Protein AF-A0A5D2B3V2-F1 (afdb_monomer)

Nearest PDB structures (foldseek):
  2xon-assembly1_A  TM=4.765E-01  e=6.188E-02  Thermotoga maritima
  1yi9-assembly1_A  TM=3.615E-01  e=3.722E-01  Rattus norvegicus
  6i56-assembly1_A  TM=3.539E-01  e=4.136E-01  Bacillus subtilis subsp. subtilis str. 168
  6hmv-assembly1_A  TM=3.265E-01  e=3.177E-01  Homo sapiens
  6sgf-assembly1_B-2  TM=2.325E-01  e=2.360E+00  Roseburia intestinalis L1-82

pLDDT: mean 81.5, std 11.51, range [48.47, 92.56]

Secondary structure (DSSP, 8-state):
--PEEE-SEE-SS---EEEEEEEPTT-EEEE-SS--TTEE--EEEEESSSEEEEEEEEEESS-EEEEEEEEEEEBTB-EEPEEEEE--S-EEEE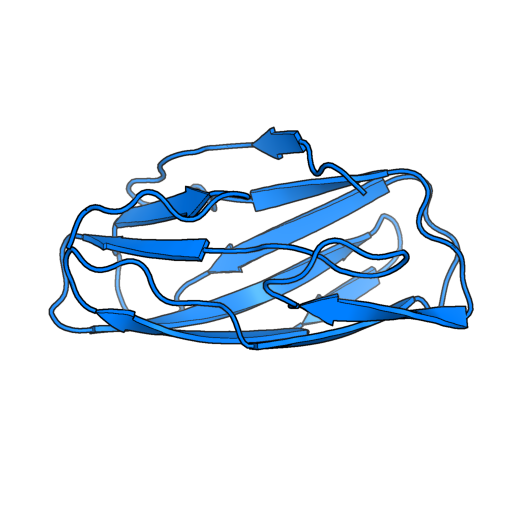EEEEE-SSS--EEEEESS-----

Mean predicted aligned error: 6.6 Å

Structure (mmCIF, N/CA/C/O backbone):
data_AF-A0A5D2B3V2-F1
#
_entry.id   AF-A0A5D2B3V2-F1
#
loop_
_atom_site.group_PDB
_atom_site.id
_atom_site.type_symbol
_atom_site.label_atom_id
_atom_site.label_alt_id
_atom_site.label_comp_id
_atom_site.label_asym_id
_atom_site.label_entity_id
_atom_site.label_seq_id
_atom_site.pdbx_PDB_ins_code
_atom_site.Cartn_x
_atom_site.Cartn_y
_atom_site.Cartn_z
_atom_site.occupancy
_atom_site.B_iso_or_equiv
_atom_site.auth_seq_id
_atom_site.auth_comp_id
_atom_site.auth_asym_id
_atom_site.auth_atom_id
_atom_site.pdbx_PDB_model_num
ATOM 1 N N . MET A 1 1 ? 4.569 10.796 -5.487 1.00 59.72 1 MET A N 1
ATOM 2 C CA . MET A 1 1 ? 3.562 10.593 -6.558 1.00 59.72 1 MET A CA 1
ATOM 3 C C . MET A 1 1 ? 2.193 10.716 -5.914 1.00 59.72 1 MET A C 1
ATOM 5 O O . MET A 1 1 ? 2.039 10.143 -4.846 1.00 59.72 1 MET A O 1
ATOM 9 N N . ARG A 1 2 ? 1.244 11.477 -6.479 1.00 65.56 2 ARG A N 1
ATOM 10 C CA . ARG A 1 2 ? -0.136 11.506 -5.959 1.00 65.56 2 ARG A CA 1
ATOM 11 C C . ARG A 1 2 ? -0.913 10.321 -6.550 1.00 65.56 2 ARG A C 1
ATOM 13 O O . ARG A 1 2 ? -1.039 10.282 -7.776 1.00 65.56 2 ARG A O 1
ATOM 20 N N . PRO A 1 3 ? -1.356 9.341 -5.744 1.00 65.81 3 PRO A N 1
ATOM 21 C CA . PRO A 1 3 ? -2.177 8.239 -6.233 1.00 65.81 3 PRO A CA 1
ATOM 22 C C . PRO A 1 3 ? -3.589 8.732 -6.565 1.00 65.81 3 PRO A C 1
ATOM 24 O O . PRO A 1 3 ? -4.085 9.655 -5.926 1.00 65.81 3 PRO A O 1
ATOM 27 N N . ALA A 1 4 ? -4.257 8.103 -7.531 1.00 75.50 4 ALA A N 1
ATOM 28 C CA . ALA A 1 4 ? -5.704 8.273 -7.685 1.00 75.50 4 ALA A CA 1
ATOM 29 C C . ALA A 1 4 ? -6.429 7.193 -6.869 1.00 75.50 4 ALA A C 1
ATOM 31 O O . ALA A 1 4 ? -6.034 6.030 -6.922 1.00 75.50 4 ALA A O 1
ATOM 32 N N . ILE A 1 5 ? -7.467 7.555 -6.118 1.00 74.06 5 ILE A N 1
ATOM 33 C CA . ILE A 1 5 ? -8.223 6.616 -5.276 1.00 74.06 5 ILE A CA 1
ATOM 34 C C . ILE A 1 5 ? -9.381 6.019 -6.080 1.00 74.06 5 ILE A C 1
ATOM 36 O O . ILE A 1 5 ? -10.125 6.749 -6.731 1.00 74.06 5 ILE A O 1
ATOM 40 N N . PHE A 1 6 ? -9.546 4.696 -6.027 1.00 69.56 6 PHE A N 1
ATOM 41 C CA . PHE A 1 6 ? -10.695 3.987 -6.591 1.00 69.56 6 PHE A CA 1
ATOM 42 C C . PHE A 1 6 ? -11.386 3.195 -5.480 1.00 69.56 6 PHE A C 1
ATOM 44 O O . PHE A 1 6 ? -10.793 2.289 -4.894 1.00 69.56 6 PHE A O 1
ATOM 51 N N . GLY A 1 7 ? -12.639 3.554 -5.188 1.00 62.06 7 GLY A N 1
ATOM 52 C CA . GLY A 1 7 ? -13.415 2.971 -4.093 1.00 62.06 7 GLY A CA 1
ATOM 53 C C . GLY A 1 7 ? -12.910 3.430 -2.726 1.00 62.06 7 GLY A C 1
ATOM 54 O O . GLY A 1 7 ? -12.229 2.686 -2.040 1.00 62.06 7 GLY A O 1
ATOM 55 N N . GLU A 1 8 ? -13.242 4.655 -2.323 1.00 59.69 8 GLU A N 1
ATOM 56 C CA . GLU A 1 8 ? -12.836 5.257 -1.038 1.00 59.69 8 GLU A CA 1
ATOM 57 C C . GLU A 1 8 ? -13.386 4.501 0.187 1.00 59.69 8 GLU A C 1
ATOM 59 O O . GLU A 1 8 ? -12.778 4.467 1.257 1.00 59.69 8 GLU A O 1
ATOM 64 N N . THR A 1 9 ? -14.529 3.839 0.003 1.00 60.50 9 THR A N 1
ATOM 65 C CA . THR A 1 9 ? -15.189 2.987 0.992 1.00 60.50 9 THR A CA 1
ATOM 66 C C . THR A 1 9 ? -15.705 1.738 0.292 1.00 60.50 9 THR A C 1
ATOM 68 O O . THR A 1 9 ? -16.356 1.842 -0.748 1.00 60.50 9 THR A O 1
ATOM 71 N N . ALA A 1 10 ? -15.450 0.557 0.858 1.00 57.56 10 ALA A N 1
ATOM 72 C CA . ALA A 1 10 ? -16.019 -0.683 0.339 1.00 57.56 10 ALA A CA 1
ATOM 73 C C . ALA A 1 10 ? -16.653 -1.532 1.448 1.00 57.56 10 ALA A C 1
ATOM 75 O O . ALA A 1 10 ? -15.998 -1.874 2.435 1.00 57.56 10 ALA A O 1
ATOM 76 N N . THR A 1 11 ? -17.926 -1.885 1.261 1.00 52.72 11 THR A N 1
ATOM 77 C CA . THR A 1 11 ? -18.730 -2.762 2.121 1.00 52.72 11 THR A CA 1
ATOM 78 C C . THR A 1 11 ? -18.973 -4.095 1.404 1.00 52.72 11 THR A C 1
ATOM 80 O O . THR A 1 11 ? -19.873 -4.221 0.583 1.00 52.72 11 THR A O 1
ATOM 83 N N . GLY A 1 12 ? -18.162 -5.116 1.700 1.00 53.91 12 GLY A N 1
ATOM 84 C CA . GLY A 1 12 ? -18.247 -6.417 1.013 1.00 53.91 12 GLY A CA 1
ATOM 85 C C . GLY A 1 12 ? -17.767 -6.382 -0.451 1.00 53.91 12 GLY A C 1
ATOM 86 O O . GLY A 1 12 ? -17.851 -5.347 -1.092 1.00 53.91 12 GLY A O 1
ATOM 87 N N . PHE A 1 13 ? -17.229 -7.522 -0.925 1.00 48.47 13 PHE A N 1
ATOM 88 C CA . PHE A 1 13 ? -16.628 -7.902 -2.235 1.00 48.47 13 PHE A CA 1
ATOM 89 C C . PHE A 1 13 ? -15.808 -6.884 -3.067 1.00 48.47 13 PHE A C 1
ATOM 91 O O . PHE A 1 13 ? -14.846 -7.290 -3.720 1.00 48.47 13 PHE A O 1
ATOM 98 N N . TYR A 1 14 ? -16.114 -5.593 -3.048 1.00 55.84 14 TYR A N 1
ATOM 99 C CA . TYR A 1 14 ? -15.307 -4.523 -3.612 1.00 55.84 14 TYR A CA 1
ATOM 100 C C . TYR A 1 14 ? -14.094 -4.248 -2.721 1.00 55.84 14 TYR A C 1
ATOM 102 O O . TYR A 1 14 ? -14.164 -4.270 -1.493 1.00 55.84 14 TYR A O 1
ATOM 110 N N . THR A 1 15 ? -12.946 -4.043 -3.357 1.00 67.06 15 THR A N 1
ATOM 111 C CA . THR A 1 15 ? -11.670 -3.808 -2.680 1.00 67.06 15 THR A CA 1
ATOM 112 C C . THR A 1 15 ? -11.270 -2.353 -2.915 1.00 67.06 15 THR A C 1
ATOM 114 O O . THR A 1 15 ? -11.101 -1.994 -4.082 1.00 67.06 15 THR A O 1
ATOM 117 N N . PRO A 1 16 ? -11.110 -1.521 -1.871 1.00 84.06 16 PRO A N 1
ATOM 118 C CA . PRO A 1 16 ? -10.629 -0.160 -2.054 1.00 84.06 16 PRO A CA 1
ATOM 119 C C . PRO A 1 16 ? -9.171 -0.193 -2.525 1.00 84.06 16 PRO A C 1
ATOM 121 O O . PRO A 1 16 ? -8.419 -1.121 -2.188 1.00 84.06 16 PRO A O 1
ATOM 124 N N . GLY A 1 17 ? -8.754 0.802 -3.305 1.00 87.12 17 GLY A N 1
ATOM 125 C CA . GLY A 1 17 ? -7.408 0.807 -3.861 1.00 87.12 17 GLY A CA 1
ATOM 126 C C . GLY A 1 17 ? -6.915 2.138 -4.408 1.00 87.12 17 GLY A C 1
ATOM 127 O O . GLY A 1 17 ? -7.665 3.100 -4.565 1.00 87.12 17 GLY A O 1
ATOM 128 N N . PHE A 1 18 ? -5.623 2.167 -4.723 1.00 88.31 18 PHE A N 1
ATOM 129 C CA . PHE A 1 18 ? -4.967 3.282 -5.394 1.00 88.31 18 PHE A CA 1
ATOM 130 C C . PHE A 1 18 ? -4.505 2.887 -6.792 1.00 88.31 18 PHE A C 1
ATOM 132 O O . PHE A 1 18 ? -3.991 1.793 -7.006 1.00 88.31 18 PHE A O 1
ATOM 139 N N . LEU A 1 19 ? -4.623 3.808 -7.739 1.00 88.38 19 LEU A N 1
ATOM 140 C CA . LEU A 1 19 ? -3.994 3.720 -9.045 1.00 88.38 19 LEU A CA 1
ATOM 141 C C . LEU A 1 19 ? -2.709 4.538 -9.036 1.00 88.38 19 LEU A C 1
ATOM 143 O O . LEU A 1 19 ? -2.714 5.756 -8.828 1.00 88.38 19 LEU A O 1
ATOM 147 N N . LEU A 1 20 ? -1.615 3.846 -9.310 1.00 87.56 20 LEU A N 1
ATOM 148 C CA . LEU A 1 20 ? -0.291 4.404 -9.496 1.00 87.56 20 LEU A CA 1
ATOM 149 C C . LEU A 1 20 ? 0.002 4.443 -10.999 1.00 87.56 20 LEU A C 1
ATOM 151 O O . LEU A 1 20 ? -0.260 3.475 -11.716 1.00 87.56 20 LEU A O 1
ATOM 155 N N . LYS A 1 21 ? 0.529 5.570 -11.475 1.00 85.44 21 LYS A N 1
ATOM 156 C CA . LYS A 1 21 ? 0.888 5.794 -12.884 1.00 85.44 21 LYS A CA 1
ATOM 157 C C . LYS A 1 21 ? 2.369 6.108 -12.979 1.00 85.44 21 LYS A C 1
ATOM 159 O O . LYS A 1 21 ? 2.886 6.737 -12.067 1.00 85.44 21 LYS A O 1
ATOM 164 N N . ASN A 1 22 ? 3.022 5.769 -14.086 1.00 81.75 22 ASN A N 1
A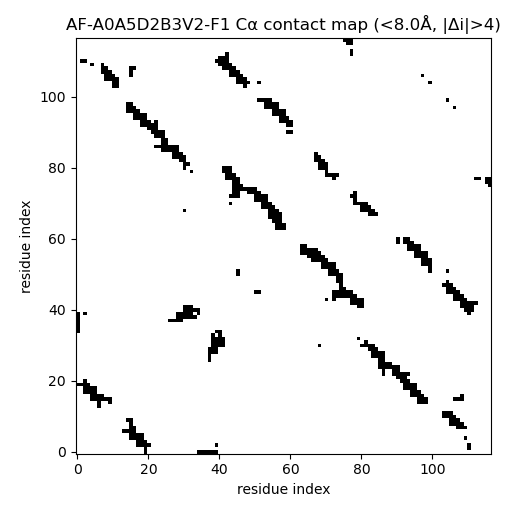TOM 165 C CA . ASN A 1 22 ? 4.437 6.100 -14.322 1.00 81.75 22 ASN A CA 1
ATOM 166 C C . ASN A 1 22 ? 5.386 5.487 -13.276 1.00 81.75 22 ASN A C 1
ATOM 168 O O . ASN A 1 22 ? 6.266 6.168 -12.745 1.00 81.75 22 ASN A O 1
ATOM 172 N N . LEU A 1 23 ? 5.195 4.207 -12.944 1.00 81.62 23 LEU A N 1
ATOM 173 C CA . LEU A 1 23 ? 6.169 3.492 -12.126 1.00 81.62 23 LEU A CA 1
ATOM 174 C C . LEU A 1 23 ? 7.376 3.113 -12.989 1.00 81.62 23 LEU A C 1
ATOM 176 O O . LEU A 1 23 ? 7.233 2.624 -14.107 1.00 81.62 23 LEU A O 1
ATOM 180 N N . THR A 1 24 ? 8.573 3.337 -12.462 1.00 84.00 24 THR A N 1
ATOM 181 C CA . THR A 1 24 ? 9.827 3.019 -13.143 1.00 84.00 24 THR A CA 1
ATOM 182 C C . THR A 1 24 ? 10.339 1.671 -12.656 1.00 84.00 24 THR A C 1
ATOM 184 O O . THR A 1 24 ? 10.352 1.393 -11.455 1.00 84.00 24 THR A O 1
ATOM 187 N N . VAL A 1 25 ? 10.783 0.841 -13.594 1.00 85.56 25 VAL A N 1
ATOM 188 C CA . VAL A 1 25 ? 11.407 -0.454 -13.298 1.00 85.56 25 VAL A CA 1
ATOM 189 C C . VAL A 1 25 ? 12.712 -0.247 -12.543 1.00 85.56 25 VAL A C 1
ATOM 191 O O . VAL A 1 25 ? 13.455 0.687 -12.833 1.00 85.56 25 VAL A O 1
ATOM 194 N N . GLY A 1 26 ? 12.988 -1.118 -11.578 1.00 82.88 26 GLY A N 1
ATOM 195 C CA . GLY A 1 26 ? 14.203 -1.085 -10.766 1.00 82.88 26 GLY A CA 1
ATOM 196 C C . GLY A 1 26 ? 14.156 -0.097 -9.600 1.00 82.88 26 GLY A C 1
ATOM 197 O O . GLY A 1 26 ? 15.050 -0.125 -8.758 1.00 82.88 26 GLY A O 1
ATOM 198 N N . ASN A 1 27 ? 13.110 0.731 -9.495 1.00 85.44 27 ASN A N 1
ATOM 199 C CA . ASN A 1 27 ? 12.936 1.629 -8.358 1.00 85.44 27 ASN A CA 1
ATOM 200 C C . ASN A 1 27 ? 12.280 0.929 -7.162 1.00 85.44 27 ASN A C 1
ATOM 202 O O . ASN A 1 27 ? 11.369 0.105 -7.302 1.00 85.44 27 ASN A O 1
ATOM 206 N N . PHE A 1 28 ? 12.729 1.324 -5.971 1.00 86.94 28 PHE A N 1
ATOM 207 C CA . PHE A 1 28 ? 12.146 0.930 -4.694 1.00 86.94 28 PHE A CA 1
ATOM 208 C C . PHE A 1 28 ? 11.015 1.892 -4.335 1.00 86.94 28 PHE A C 1
ATOM 210 O O . PHE A 1 28 ? 11.232 3.096 -4.186 1.00 86.94 28 PHE A O 1
ATOM 217 N N . TYR A 1 29 ? 9.813 1.351 -4.169 1.00 88.75 29 TYR A N 1
ATOM 218 C CA . TYR A 1 29 ? 8.652 2.088 -3.692 1.00 88.75 29 TYR A CA 1
ATOM 219 C C . TYR A 1 29 ? 8.346 1.672 -2.260 1.00 88.75 29 TYR A C 1
ATOM 221 O O . TYR A 1 29 ? 8.137 0.493 -1.980 1.00 88.75 29 TYR A O 1
ATOM 229 N N . CYS A 1 30 ? 8.297 2.636 -1.347 1.00 88.56 30 CYS A N 1
ATOM 230 C CA . CYS A 1 30 ? 8.071 2.382 0.073 1.00 88.56 30 CYS A CA 1
ATOM 231 C C . CYS A 1 30 ? 6.818 3.098 0.552 1.00 88.56 30 CYS A C 1
ATOM 233 O O . CYS A 1 30 ? 6.522 4.220 0.132 1.00 88.56 30 CYS A O 1
ATOM 235 N N . PHE A 1 31 ? 6.116 2.482 1.499 1.00 88.75 31 PHE A N 1
ATOM 236 C CA . PHE A 1 31 ? 5.091 3.203 2.231 1.00 88.75 31 PHE A CA 1
ATOM 237 C C . PHE A 1 31 ? 5.766 4.136 3.230 1.00 88.75 31 PHE A C 1
ATOM 239 O O . PHE A 1 31 ? 6.435 3.677 4.160 1.00 88.75 31 PHE A O 1
ATOM 246 N N . SER A 1 32 ? 5.579 5.446 3.060 1.00 84.19 32 SER A N 1
ATOM 247 C CA . SER A 1 32 ? 6.079 6.452 4.002 1.00 84.19 32 SER A CA 1
ATOM 248 C C . SER A 1 32 ? 5.028 7.516 4.289 1.00 84.19 32 SER A C 1
ATOM 250 O O . SER A 1 32 ? 4.178 7.804 3.453 1.00 84.19 32 SER A O 1
ATOM 252 N N . ARG A 1 33 ? 5.091 8.107 5.488 1.00 78.75 33 ARG A N 1
ATOM 253 C CA . ARG A 1 33 ? 4.302 9.302 5.822 1.00 78.75 33 ARG A CA 1
ATOM 254 C C . ARG A 1 33 ? 4.838 10.552 5.131 1.00 78.75 33 ARG A C 1
ATOM 256 O O . ARG A 1 33 ? 4.076 11.475 4.878 1.00 78.75 33 ARG A O 1
ATOM 263 N N . LEU A 1 34 ? 6.144 10.596 4.873 1.00 79.44 34 LEU A N 1
ATOM 264 C CA . LEU A 1 34 ? 6.779 11.722 4.201 1.00 79.44 34 LEU A CA 1
ATOM 265 C C . LEU A 1 34 ? 6.633 11.555 2.691 1.00 79.44 34 LEU A C 1
ATOM 267 O O . LEU A 1 34 ? 6.917 10.488 2.148 1.00 79.44 34 LEU A O 1
ATOM 271 N N . ALA A 1 35 ? 6.220 12.622 2.014 1.00 75.25 35 ALA A N 1
ATOM 272 C CA . ALA A 1 35 ? 6.122 12.644 0.564 1.00 75.25 35 ALA A CA 1
ATOM 273 C C . ALA A 1 35 ? 7.507 12.899 -0.054 1.00 75.25 35 ALA A C 1
ATOM 275 O O . ALA A 1 35 ? 8.031 14.007 0.012 1.00 75.25 35 ALA A O 1
ATOM 276 N N . TYR A 1 36 ? 8.089 11.877 -0.677 1.00 79.94 36 TYR A N 1
ATOM 277 C CA . TYR A 1 36 ? 9.300 11.978 -1.497 1.00 79.94 36 TYR A CA 1
ATOM 278 C C . TYR A 1 36 ? 9.185 11.087 -2.745 1.00 79.94 36 TYR A C 1
ATOM 280 O O . TYR A 1 36 ? 8.184 10.387 -2.943 1.00 79.94 36 TYR A O 1
ATOM 288 N N . SER A 1 37 ? 10.177 11.138 -3.637 1.00 73.19 37 SER A N 1
ATOM 289 C CA . SER A 1 37 ? 10.186 10.305 -4.847 1.00 73.19 37 SER A CA 1
ATOM 290 C C . SER A 1 37 ? 10.248 8.819 -4.475 1.00 73.19 37 SER A C 1
ATOM 292 O O . SER 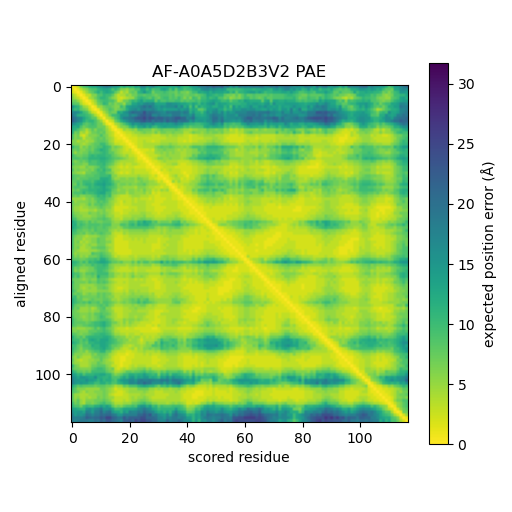A 1 37 ? 11.159 8.397 -3.774 1.00 73.19 37 SER A O 1
ATOM 294 N N . GLY A 1 38 ? 9.257 8.031 -4.898 1.00 77.50 38 GLY A N 1
ATOM 295 C CA . GLY A 1 38 ? 9.122 6.622 -4.501 1.00 77.50 38 GLY A CA 1
ATOM 296 C C . GLY A 1 38 ? 8.338 6.381 -3.202 1.00 77.50 38 GLY A C 1
ATOM 297 O O . GLY A 1 38 ? 8.098 5.230 -2.847 1.00 77.50 38 GLY A O 1
ATOM 298 N N . ALA A 1 39 ? 7.882 7.432 -2.510 1.00 84.38 39 ALA A N 1
ATOM 299 C CA . ALA A 1 39 ? 7.006 7.291 -1.349 1.00 84.38 39 ALA A CA 1
ATOM 300 C C . ALA A 1 39 ? 5.532 7.171 -1.754 1.00 84.38 39 ALA A C 1
ATOM 302 O O . ALA A 1 39 ? 5.034 7.950 -2.577 1.00 84.38 39 ALA A O 1
ATOM 303 N N . ILE A 1 40 ? 4.834 6.225 -1.126 1.00 85.88 40 ILE A N 1
ATOM 304 C CA . ILE A 1 40 ? 3.384 6.044 -1.224 1.00 85.88 40 ILE A CA 1
ATOM 305 C C . ILE A 1 40 ? 2.787 6.273 0.166 1.00 85.88 40 ILE A C 1
ATOM 307 O O . ILE A 1 40 ? 3.146 5.590 1.126 1.00 85.88 40 ILE A O 1
ATOM 311 N N . THR A 1 41 ? 1.867 7.224 0.282 1.00 87.06 41 THR A N 1
ATOM 312 C CA . THR A 1 41 ? 1.104 7.458 1.509 1.00 87.06 41 THR A CA 1
ATOM 313 C C . THR A 1 41 ? -0.166 6.613 1.472 1.00 87.06 41 THR A C 1
ATOM 315 O O . THR A 1 41 ? -0.947 6.684 0.528 1.00 87.06 41 THR A O 1
ATOM 318 N N . ALA A 1 42 ? -0.350 5.760 2.479 1.00 88.56 42 ALA A N 1
ATOM 319 C CA . ALA A 1 42 ? -1.518 4.895 2.589 1.00 88.56 42 ALA A CA 1
ATOM 320 C C . ALA A 1 42 ? -1.956 4.792 4.052 1.00 88.56 42 ALA A C 1
ATOM 322 O O . ALA A 1 42 ? -1.298 4.149 4.880 1.00 88.56 42 ALA A O 1
ATOM 323 N N . TRP A 1 43 ? -3.078 5.430 4.355 1.00 89.12 43 TRP A N 1
ATOM 324 C CA . TRP A 1 43 ? -3.760 5.346 5.634 1.00 89.12 43 TRP A CA 1
ATOM 325 C C . TRP A 1 43 ? -4.952 4.424 5.499 1.00 89.12 43 TRP A C 1
ATOM 327 O O . TRP A 1 43 ? -5.714 4.528 4.542 1.00 89.12 43 TRP A O 1
ATOM 337 N N . ILE A 1 44 ? -5.094 3.510 6.454 1.00 90.12 44 ILE A N 1
ATOM 338 C CA . ILE A 1 44 ? -6.155 2.512 6.464 1.00 90.12 44 ILE A CA 1
ATOM 339 C C . ILE A 1 44 ? -6.962 2.669 7.743 1.00 90.12 44 ILE A C 1
ATOM 341 O O . ILE A 1 44 ? -6.399 2.657 8.841 1.00 90.12 44 ILE A O 1
ATOM 345 N N . LYS A 1 45 ? -8.278 2.768 7.604 1.00 89.62 45 LYS A N 1
ATOM 346 C CA . LYS A 1 45 ? -9.235 2.742 8.708 1.00 89.62 45 LYS A CA 1
ATOM 347 C C . LYS A 1 45 ? -10.232 1.631 8.449 1.00 89.62 45 LYS A C 1
ATOM 349 O O . LYS A 1 45 ? -10.601 1.367 7.309 1.00 89.62 45 LYS A O 1
ATOM 354 N N . ILE A 1 46 ? -10.640 0.948 9.508 1.00 89.94 46 ILE A N 1
ATOM 355 C CA . ILE A 1 46 ? -11.622 -0.127 9.409 1.00 89.94 46 ILE A CA 1
ATOM 356 C C . ILE A 1 46 ? -12.847 0.188 10.251 1.00 89.94 46 ILE A C 1
ATOM 358 O O . ILE A 1 46 ? -12.751 0.871 11.275 1.00 89.94 46 ILE A O 1
ATOM 362 N N . GLN A 1 47 ? -13.980 -0.359 9.826 1.00 87.50 47 GLN A N 1
ATOM 363 C CA . GLN A 1 47 ? -15.217 -0.388 10.593 1.00 87.50 47 GLN A CA 1
ATOM 364 C C . GLN A 1 47 ? -15.827 -1.795 10.564 1.00 87.50 47 GLN A C 1
ATOM 366 O O . GLN A 1 47 ? -15.649 -2.551 9.607 1.00 87.50 47 GLN A O 1
ATOM 371 N N . GLY A 1 48 ? -16.525 -2.165 11.640 1.00 83.44 48 GLY A N 1
ATOM 372 C CA . GLY A 1 48 ? -17.209 -3.461 11.762 1.00 83.44 48 GLY A CA 1
ATOM 373 C C . GLY A 1 48 ? -16.395 -4.590 12.411 1.00 83.44 48 GLY A C 1
ATOM 374 O O . GLY A 1 48 ? -16.900 -5.701 12.547 1.00 83.44 48 GLY A O 1
ATOM 375 N N . ALA A 1 49 ? -15.158 -4.338 12.855 1.00 85.88 49 ALA A N 1
ATOM 376 C CA . ALA A 1 49 ? -14.384 -5.273 13.681 1.00 85.88 49 ALA A CA 1
ATOM 377 C C . ALA A 1 49 ? -13.412 -4.535 14.610 1.00 85.88 49 ALA A C 1
ATOM 379 O O . ALA A 1 49 ? -12.843 -3.528 14.205 1.00 85.88 49 ALA A O 1
ATOM 380 N N . ASN A 1 50 ? -13.157 -5.074 15.813 1.00 87.81 50 ASN A N 1
ATOM 381 C CA . ASN A 1 50 ? -12.225 -4.488 16.796 1.00 87.81 50 ASN A CA 1
ATOM 382 C C . ASN A 1 50 ? -10.826 -4.234 16.214 1.00 87.81 50 ASN A C 1
ATOM 384 O O . ASN A 1 50 ? -10.225 -3.184 16.441 1.00 87.81 50 ASN A O 1
ATOM 388 N N . SER A 1 51 ? -10.313 -5.195 15.448 1.00 89.00 51 SER A N 1
ATOM 389 C CA . SER A 1 51 ? -9.076 -5.067 14.687 1.00 89.00 51 SER A CA 1
ATOM 390 C C . SER A 1 51 ? -9.091 -5.992 13.472 1.00 89.00 51 SER A C 1
ATOM 392 O O . SER A 1 51 ? -9.773 -7.023 13.461 1.00 89.00 51 SER A O 1
ATOM 394 N N . ALA A 1 52 ? -8.345 -5.625 12.432 1.00 89.94 52 ALA A N 1
ATOM 395 C CA . ALA A 1 52 ? -8.220 -6.410 11.212 1.00 89.94 52 ALA A CA 1
ATOM 396 C C . ALA A 1 52 ? -6.819 -6.252 10.607 1.00 89.94 52 ALA A C 1
ATOM 398 O O . ALA A 1 52 ? -6.304 -5.145 10.463 1.00 89.94 52 ALA A O 1
ATOM 399 N N . LEU A 1 53 ? -6.208 -7.376 10.227 1.00 90.56 53 LEU A N 1
ATOM 400 C CA . LEU A 1 53 ? -4.957 -7.394 9.471 1.00 90.56 53 LEU A CA 1
ATOM 401 C C . LEU A 1 53 ? -5.225 -7.135 7.982 1.00 90.56 53 LEU A C 1
ATOM 403 O O . LEU A 1 53 ? -5.641 -8.048 7.270 1.00 90.56 53 LEU A O 1
ATOM 407 N N . ILE A 1 54 ? -4.993 -5.916 7.517 1.00 90.75 54 ILE A N 1
ATOM 408 C CA . ILE A 1 54 ? -5.170 -5.543 6.112 1.00 90.75 54 ILE A CA 1
ATOM 409 C C . ILE A 1 54 ? -3.866 -5.795 5.359 1.00 90.75 54 ILE A C 1
ATOM 411 O O . ILE A 1 54 ? -2.782 -5.440 5.832 1.00 90.75 54 ILE A O 1
ATOM 415 N N . ARG A 1 55 ? -3.971 -6.427 4.188 1.00 91.69 55 ARG A N 1
ATOM 416 C CA . ARG A 1 55 ? -2.847 -6.698 3.286 1.00 91.69 55 ARG A CA 1
ATOM 417 C C . ARG A 1 55 ? -2.969 -5.827 2.048 1.00 91.69 55 ARG A C 1
ATOM 419 O O . ARG A 1 55 ? -4.033 -5.780 1.436 1.00 91.69 55 ARG A O 1
ATOM 426 N N . ALA A 1 56 ? -1.868 -5.203 1.665 1.00 92.25 56 ALA A N 1
ATOM 427 C CA . ALA A 1 56 ? -1.744 -4.500 0.402 1.00 92.25 56 ALA A CA 1
ATOM 428 C C . ALA A 1 56 ? -1.150 -5.434 -0.660 1.00 92.25 56 ALA A C 1
ATOM 430 O O . ALA A 1 56 ? -0.175 -6.145 -0.392 1.00 92.25 56 ALA A O 1
ATOM 431 N N . SER A 1 57 ? -1.726 -5.433 -1.857 1.00 91.81 57 SER A N 1
ATOM 432 C CA . SER A 1 57 ? -1.210 -6.161 -3.022 1.00 91.81 57 SER A CA 1
ATOM 433 C C . SER A 1 57 ? -1.150 -5.231 -4.222 1.00 91.81 57 SER A C 1
ATOM 435 O O . SER A 1 57 ? -2.035 -4.398 -4.392 1.00 91.81 57 SER A O 1
ATOM 437 N N . LEU A 1 58 ? -0.123 -5.368 -5.052 1.00 90.94 58 LEU A N 1
ATOM 438 C CA . LEU A 1 58 ? 0.031 -4.569 -6.263 1.00 90.94 58 LEU A CA 1
ATOM 439 C C . LEU A 1 58 ? -0.286 -5.428 -7.478 1.00 90.94 58 LEU A C 1
ATOM 441 O O . LEU A 1 58 ? 0.371 -6.438 -7.710 1.00 90.94 58 LEU A O 1
ATOM 445 N N . LYS A 1 59 ? -1.263 -5.018 -8.273 1.00 90.12 59 LYS A N 1
ATOM 446 C CA . LYS A 1 59 ? -1.600 -5.636 -9.547 1.00 90.12 59 LYS A CA 1
ATOM 447 C C . LYS A 1 59 ? -1.116 -4.740 -10.678 1.00 90.12 59 LYS A C 1
ATOM 449 O O . LYS A 1 59 ? -1.542 -3.596 -10.791 1.00 90.12 59 LYS A O 1
ATOM 454 N N . ILE A 1 60 ? -0.232 -5.270 -11.503 1.00 89.00 60 ILE A N 1
ATOM 455 C CA . ILE A 1 60 ? 0.197 -4.676 -12.770 1.00 89.00 60 ILE A CA 1
ATOM 456 C C . ILE A 1 60 ? -0.333 -5.533 -13.923 1.00 89.00 60 ILE A C 1
ATOM 458 O O . ILE A 1 60 ? -0.899 -6.599 -13.681 1.00 89.00 60 ILE A O 1
ATOM 462 N N . GLU A 1 61 ? -0.180 -5.079 -15.167 1.00 83.06 61 GLU A N 1
ATOM 463 C CA . GLU A 1 61 ? -0.746 -5.771 -16.340 1.00 83.06 61 GLU A CA 1
ATOM 464 C C . GLU A 1 61 ? -0.310 -7.242 -16.420 1.00 83.06 61 GLU A C 1
ATOM 466 O O . GLU A 1 61 ? -1.145 -8.128 -16.582 1.00 83.06 61 GLU A O 1
ATOM 471 N N . ASN A 1 62 ? 0.980 -7.509 -16.202 1.00 81.38 62 ASN A N 1
ATOM 472 C CA . ASN A 1 62 ? 1.564 -8.838 -16.403 1.00 81.38 62 ASN A CA 1
ATOM 473 C C . ASN A 1 62 ? 1.791 -9.642 -15.113 1.00 81.38 62 ASN A C 1
ATOM 475 O O . ASN A 1 62 ? 2.174 -10.809 -15.175 1.00 81.38 62 ASN A O 1
ATOM 479 N N . ARG A 1 63 ? 1.601 -9.040 -13.932 1.00 85.12 63 ARG A N 1
ATOM 480 C CA . ARG A 1 63 ? 1.962 -9.644 -12.637 1.00 85.12 63 ARG A CA 1
ATOM 481 C C . ARG A 1 63 ? 1.130 -9.105 -11.484 1.00 85.12 63 ARG A C 1
ATOM 483 O O . ARG A 1 63 ? 0.615 -7.994 -11.509 1.00 85.12 63 ARG A O 1
ATOM 490 N N . THR A 1 64 ? 1.038 -9.897 -10.422 1.00 88.81 64 THR A N 1
ATOM 491 C CA . THR A 1 64 ? 0.470 -9.459 -9.145 1.00 88.81 64 THR A CA 1
ATOM 492 C C . THR A 1 64 ? 1.473 -9.722 -8.030 1.00 88.81 64 THR A C 1
ATOM 494 O O . THR A 1 64 ? 1.800 -10.872 -7.740 1.00 88.81 64 THR A O 1
ATOM 497 N N . TYR A 1 65 ? 1.949 -8.657 -7.390 1.00 88.56 65 TYR A N 1
ATOM 498 C CA . TYR A 1 65 ? 2.762 -8.735 -6.185 1.00 88.56 65 TYR A CA 1
ATOM 499 C C . TYR A 1 65 ? 1.838 -8.896 -4.989 1.00 88.56 65 TYR A C 1
ATOM 501 O O . TYR A 1 65 ? 1.136 -7.973 -4.561 1.00 88.56 65 TYR A O 1
ATOM 509 N N . ASN A 1 66 ? 1.842 -10.104 -4.448 1.00 87.94 66 ASN A N 1
ATOM 510 C CA . ASN A 1 66 ? 1.095 -10.412 -3.248 1.00 87.94 66 ASN A CA 1
ATOM 511 C C . ASN A 1 66 ? 1.839 -9.860 -2.030 1.00 87.94 66 ASN A C 1
ATOM 513 O O . ASN A 1 66 ? 3.018 -10.146 -1.848 1.00 87.94 66 ASN A O 1
ATOM 517 N N . CYS A 1 67 ? 1.121 -9.166 -1.144 1.00 88.56 67 CYS A N 1
ATOM 518 C CA . CYS A 1 67 ? 1.628 -8.787 0.178 1.00 88.56 67 CYS A CA 1
ATOM 519 C C . CYS A 1 67 ? 2.855 -7.859 0.161 1.00 88.56 67 CYS A C 1
ATOM 521 O O . CYS A 1 67 ? 3.885 -8.161 0.756 1.00 88.56 67 CYS A O 1
ATOM 523 N N . ILE A 1 68 ? 2.705 -6.691 -0.457 1.00 92.44 68 ILE A N 1
ATOM 524 C CA . ILE A 1 68 ? 3.730 -5.633 -0.470 1.00 92.44 68 ILE A CA 1
ATOM 525 C C . ILE A 1 68 ? 3.730 -4.783 0.810 1.00 92.44 68 ILE A C 1
ATOM 527 O O . ILE A 1 68 ? 4.608 -3.954 1.031 1.00 92.44 68 ILE A O 1
ATOM 531 N N . GLY A 1 69 ? 2.720 -4.961 1.660 1.00 92.06 69 GLY A N 1
ATOM 532 C CA . GLY A 1 69 ? 2.601 -4.266 2.931 1.00 92.06 69 GLY A CA 1
ATOM 533 C C . GLY A 1 69 ? 1.457 -4.810 3.771 1.00 92.06 69 GLY A C 1
ATOM 534 O O . GLY A 1 69 ? 0.524 -5.440 3.259 1.00 92.06 69 GLY A O 1
ATOM 535 N N . THR A 1 70 ? 1.533 -4.570 5.075 1.00 92.06 70 THR A N 1
ATOM 536 C CA . THR A 1 70 ? 0.515 -5.005 6.036 1.00 92.06 70 THR A CA 1
ATOM 537 C C . THR A 1 70 ? 0.303 -3.970 7.123 1.00 92.06 70 THR A C 1
ATOM 539 O O . THR A 1 70 ? 1.245 -3.297 7.546 1.00 92.06 70 THR A O 1
ATOM 542 N N . VAL A 1 71 ? -0.925 -3.890 7.624 1.00 92.56 71 VAL A N 1
ATOM 543 C CA . VAL A 1 71 ? -1.263 -3.085 8.798 1.00 92.56 71 VAL A CA 1
ATOM 544 C C . VAL A 1 71 ? -2.290 -3.803 9.649 1.00 92.56 71 VAL A C 1
ATOM 546 O O . VAL A 1 71 ? -3.249 -4.378 9.137 1.00 92.56 71 VAL A O 1
ATOM 549 N N . LEU A 1 72 ? -2.090 -3.767 10.961 1.00 91.62 72 LEU A N 1
ATOM 550 C CA . LEU A 1 72 ? -3.125 -4.131 11.913 1.00 91.62 72 LEU A CA 1
ATOM 551 C C . LEU A 1 72 ? -3.951 -2.876 12.207 1.00 91.62 72 LEU A C 1
ATOM 553 O O . LEU A 1 72 ? -3.579 -2.079 13.065 1.00 91.62 72 LEU A O 1
ATOM 557 N N . ALA A 1 73 ? -5.033 -2.685 11.456 1.00 90.81 73 ALA A N 1
ATOM 558 C 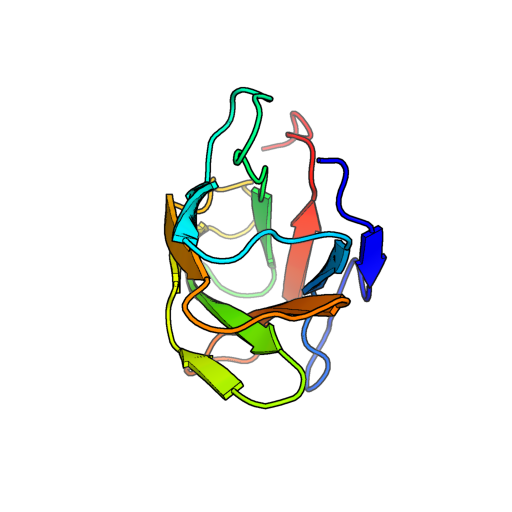CA . ALA A 1 73 ? -5.938 -1.562 11.656 1.00 90.81 73 ALA A CA 1
ATOM 559 C C . ALA A 1 73 ? -6.885 -1.849 12.829 1.00 90.81 73 ALA A C 1
ATOM 561 O O . ALA A 1 73 ? -7.282 -2.998 13.048 1.00 90.81 73 ALA A O 1
ATOM 562 N N . LYS A 1 74 ? -7.239 -0.807 13.584 1.00 90.06 74 LYS A N 1
ATOM 563 C CA . LYS A 1 74 ? -8.226 -0.862 14.672 1.00 90.06 74 LYS A CA 1
ATOM 564 C C . LYS A 1 74 ? -9.524 -0.194 14.238 1.00 90.06 74 LYS A C 1
ATOM 566 O O . LYS A 1 74 ? -9.500 0.693 13.386 1.00 90.06 74 LYS A O 1
ATOM 571 N N . ASN A 1 75 ? -10.638 -0.614 14.835 1.00 89.44 75 ASN A N 1
ATOM 572 C CA . ASN A 1 75 ? -11.936 0.009 14.588 1.00 89.44 75 ASN A CA 1
ATOM 573 C C . ASN A 1 75 ? -11.858 1.525 14.813 1.00 89.44 75 ASN A C 1
ATOM 575 O O . ASN A 1 75 ? -11.409 1.954 15.872 1.00 89.44 75 ASN A O 1
ATOM 579 N N . GLY A 1 76 ? -12.284 2.323 13.836 1.00 87.12 76 GLY A N 1
ATOM 580 C CA . GLY A 1 76 ? -12.403 3.776 13.987 1.00 87.12 76 GLY A CA 1
ATOM 581 C C . GLY A 1 76 ? -11.106 4.587 13.844 1.00 87.12 76 GLY A C 1
ATOM 582 O O . GLY A 1 76 ? -11.196 5.764 13.501 1.00 87.12 76 GLY A O 1
ATOM 583 N N . CYS A 1 77 ? -9.922 3.986 14.000 1.00 90.06 77 CYS A N 1
ATOM 584 C CA . CYS A 1 77 ? -8.645 4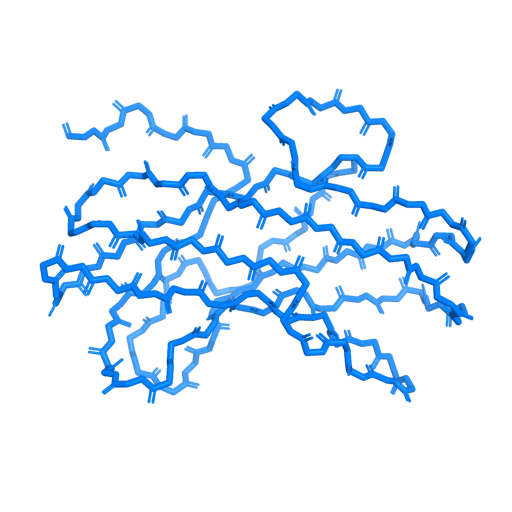.708 13.974 1.00 90.06 77 CYS A CA 1
ATOM 585 C C . CYS A 1 77 ? -7.887 4.530 12.653 1.00 90.06 77 CYS A C 1
ATOM 587 O O . CYS A 1 77 ? -7.742 3.414 12.143 1.00 90.06 77 CYS A O 1
ATOM 589 N N . TRP A 1 78 ? -7.297 5.617 12.158 1.00 90.19 78 TRP A N 1
ATOM 590 C CA . TRP A 1 78 ? -6.369 5.565 11.033 1.00 90.19 78 TRP A CA 1
ATOM 591 C C . TRP A 1 78 ? -5.046 4.919 11.437 1.00 90.19 78 TRP A C 1
ATOM 593 O O . TRP A 1 78 ? -4.379 5.329 12.386 1.00 90.19 78 TRP A O 1
ATOM 603 N N . SER A 1 79 ? -4.659 3.889 10.695 1.00 90.12 79 SER A N 1
ATOM 604 C CA . SER A 1 79 ? -3.406 3.168 10.880 1.00 90.12 79 SER A CA 1
ATOM 605 C C . SER A 1 79 ? -2.567 3.259 9.615 1.00 90.12 79 SER A C 1
ATOM 607 O O . SER A 1 79 ? -3.056 3.062 8.503 1.00 90.12 79 SER A O 1
ATOM 609 N N . PHE A 1 80 ? -1.286 3.557 9.791 1.00 89.44 80 PHE A N 1
ATOM 610 C CA . PHE A 1 80 ? -0.350 3.691 8.686 1.00 89.44 80 PHE A CA 1
ATOM 611 C C . PHE A 1 80 ? 0.096 2.319 8.167 1.00 89.44 80 PHE A C 1
ATOM 613 O O . PHE A 1 80 ? 0.569 1.483 8.948 1.00 89.44 80 PHE A O 1
ATOM 620 N N . LEU A 1 81 ? -0.013 2.097 6.855 1.00 90.94 81 LEU A N 1
ATOM 621 C CA . LEU A 1 81 ? 0.469 0.871 6.229 1.00 90.94 81 LEU A CA 1
ATOM 622 C C . LEU A 1 81 ? 1.993 0.872 6.115 1.00 90.94 81 LEU A C 1
ATOM 624 O O . LEU A 1 81 ? 2.581 1.799 5.576 1.00 90.94 81 LEU A O 1
ATOM 628 N N . LYS A 1 82 ? 2.633 -0.201 6.585 1.00 89.19 82 LYS A N 1
ATOM 629 C CA . LYS A 1 82 ? 4.077 -0.407 6.435 1.00 89.19 82 LYS A CA 1
ATOM 630 C C . LYS A 1 82 ? 4.366 -1.432 5.343 1.00 89.19 82 LYS A C 1
ATOM 632 O O . LYS A 1 82 ? 3.648 -2.426 5.218 1.00 89.19 82 LYS A O 1
ATOM 637 N N . GLY A 1 83 ? 5.450 -1.207 4.604 1.00 90.50 83 GLY A N 1
ATOM 638 C CA . GLY A 1 83 ? 5.954 -2.118 3.579 1.00 90.50 83 GLY A CA 1
ATOM 639 C C . GLY A 1 83 ? 6.622 -1.379 2.422 1.00 90.50 83 GLY A C 1
ATOM 640 O O . GLY A 1 83 ? 6.917 -0.185 2.513 1.00 90.50 83 GLY A O 1
ATOM 641 N N . GLY A 1 84 ? 6.789 -2.089 1.320 1.00 90.69 84 GLY A N 1
ATOM 642 C CA . GLY A 1 84 ? 7.340 -1.575 0.080 1.00 90.69 84 GLY A CA 1
ATOM 643 C C . GLY A 1 84 ? 7.453 -2.681 -0.960 1.00 90.69 84 GLY A C 1
ATOM 644 O O . GLY A 1 84 ? 7.249 -3.859 -0.666 1.00 90.69 84 GLY A O 1
ATOM 645 N N . PHE A 1 85 ? 7.764 -2.296 -2.188 1.00 90.69 85 PHE A N 1
ATOM 646 C CA . PHE A 1 85 ? 7.981 -3.214 -3.295 1.00 90.69 85 PHE A CA 1
ATOM 647 C C . PHE A 1 85 ? 9.008 -2.649 -4.269 1.00 90.69 85 PHE A C 1
ATOM 649 O O . PHE A 1 85 ? 9.234 -1.441 -4.341 1.00 90.69 85 PHE A O 1
ATOM 656 N N . VAL A 1 86 ? 9.606 -3.546 -5.044 1.00 88.56 86 VAL A N 1
ATOM 657 C CA . VAL A 1 86 ? 10.439 -3.199 -6.194 1.00 88.56 86 VAL A CA 1
ATOM 658 C C . VAL A 1 86 ? 9.671 -3.578 -7.438 1.00 88.56 86 VAL A C 1
ATOM 660 O O . VAL A 1 86 ? 9.124 -4.680 -7.517 1.00 88.56 86 VAL A O 1
ATOM 663 N N . LEU A 1 87 ? 9.611 -2.662 -8.396 1.00 86.00 87 LEU A N 1
ATOM 664 C CA . LEU A 1 87 ? 9.014 -2.966 -9.684 1.00 86.00 87 LEU A CA 1
ATOM 665 C C . LEU A 1 87 ? 10.0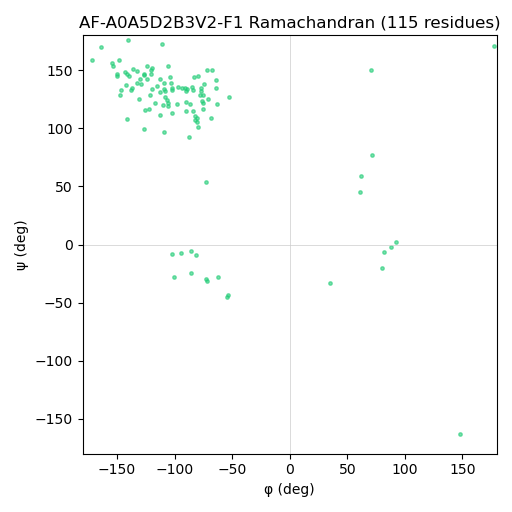54 -3.684 -10.550 1.00 86.00 87 LEU A C 1
ATOM 667 O O . LEU A 1 87 ? 11.043 -3.079 -10.955 1.00 86.00 87 LEU A O 1
ATOM 671 N N . ASP A 1 88 ? 9.842 -4.969 -10.819 1.00 82.38 88 ASP A N 1
ATOM 672 C CA . ASP A 1 88 ? 10.767 -5.792 -11.614 1.00 82.38 88 ASP A CA 1
ATOM 673 C C . ASP A 1 88 ? 10.401 -5.868 -13.106 1.00 82.38 88 ASP A C 1
ATOM 675 O O . ASP A 1 88 ? 11.185 -6.360 -13.914 1.00 82.38 88 ASP A O 1
ATOM 679 N N . SER A 1 89 ? 9.243 -5.327 -13.494 1.00 79.31 89 SER A N 1
ATOM 680 C CA . SER A 1 89 ? 8.782 -5.267 -14.883 1.00 79.31 89 SER A CA 1
ATOM 681 C C . SER A 1 89 ? 8.123 -3.924 -15.206 1.00 79.31 89 SER A C 1
ATOM 683 O O . SER A 1 89 ? 7.444 -3.372 -14.336 1.00 79.31 89 SER A O 1
ATOM 685 N N . PRO A 1 90 ? 8.271 -3.400 -16.437 1.00 77.44 90 PRO A N 1
ATOM 686 C CA . PRO A 1 90 ? 7.668 -2.128 -16.822 1.00 77.44 90 PRO A CA 1
ATOM 687 C C . PRO A 1 90 ? 6.150 -2.223 -16.771 1.00 77.44 90 PRO A C 1
ATOM 689 O O . PRO A 1 90 ? 5.564 -3.196 -17.240 1.00 77.44 90 PRO A O 1
ATOM 692 N N . SER A 1 91 ? 5.522 -1.206 -16.187 1.00 77.88 91 SER A N 1
ATOM 693 C CA . SER A 1 91 ? 4.072 -1.075 -16.187 1.00 77.88 91 SER A CA 1
ATOM 694 C C . SER A 1 91 ? 3.681 0.392 -16.211 1.00 77.88 91 SER A C 1
ATOM 696 O O . SER A 1 91 ? 4.129 1.181 -15.377 1.00 77.88 91 SER A O 1
ATOM 698 N N . ASN A 1 92 ? 2.802 0.748 -17.142 1.00 79.75 92 ASN A N 1
ATOM 699 C CA . ASN A 1 92 ? 2.258 2.103 -17.226 1.00 79.75 92 ASN A CA 1
ATOM 700 C C . ASN A 1 92 ? 1.277 2.382 -16.078 1.00 79.75 92 ASN A C 1
ATOM 702 O O . ASN A 1 92 ? 1.167 3.516 -15.602 1.00 79.75 92 ASN A O 1
ATOM 706 N N . LEU A 1 93 ? 0.586 1.333 -15.619 1.00 86.56 93 LEU A N 1
ATOM 707 C CA . LEU A 1 93 ? -0.448 1.383 -14.593 1.00 86.56 93 LEU A CA 1
ATOM 708 C C . LEU A 1 93 ? -0.222 0.294 -13.545 1.00 86.56 93 LEU A C 1
ATOM 710 O O . LEU A 1 93 ? 0.107 -0.847 -13.871 1.00 86.56 93 LEU A O 1
ATOM 714 N N . ALA A 1 94 ? -0.431 0.632 -12.278 1.00 88.75 94 ALA A N 1
ATOM 715 C CA . ALA A 1 94 ? -0.467 -0.346 -11.203 1.00 88.75 94 ALA A CA 1
ATOM 716 C C . ALA A 1 94 ? -1.612 -0.056 -10.240 1.00 88.75 94 ALA A C 1
ATOM 718 O O . ALA A 1 94 ? -1.829 1.081 -9.826 1.00 88.75 94 ALA A O 1
ATOM 719 N N . LEU A 1 95 ? -2.334 -1.106 -9.879 1.00 90.50 95 LEU A N 1
ATOM 720 C CA . LEU A 1 95 ? -3.451 -1.082 -8.951 1.00 90.50 95 LEU A CA 1
ATOM 721 C C . LEU A 1 95 ? -2.985 -1.614 -7.603 1.00 90.50 95 LEU A C 1
ATOM 723 O O . LEU A 1 95 ? -2.664 -2.791 -7.455 1.00 90.50 95 LEU A O 1
ATOM 727 N N . LEU A 1 96 ? -2.958 -0.743 -6.611 1.00 90.75 96 LEU A N 1
ATOM 728 C CA . LEU A 1 96 ? -2.692 -1.080 -5.228 1.00 90.75 96 LEU A CA 1
ATOM 729 C C . LEU A 1 96 ? -4.013 -1.402 -4.529 1.00 90.75 96 LEU A C 1
ATOM 731 O O . LEU A 1 96 ? -4.866 -0.535 -4.397 1.00 90.75 96 LEU A O 1
ATOM 735 N N . LEU A 1 97 ? -4.184 -2.643 -4.092 1.00 90.69 97 LEU A N 1
ATOM 736 C CA . LEU A 1 97 ? -5.434 -3.188 -3.568 1.00 90.69 97 LEU A CA 1
ATOM 737 C C . LEU A 1 97 ? -5.291 -3.552 -2.089 1.00 90.69 97 LEU A C 1
ATOM 739 O O . LEU A 1 97 ? -4.303 -4.184 -1.705 1.00 90.69 97 LEU A O 1
ATOM 743 N N . PHE A 1 98 ? -6.295 -3.216 -1.274 1.00 89.56 98 PHE A N 1
ATOM 744 C CA . PHE A 1 98 ? -6.290 -3.460 0.173 1.00 89.56 98 PHE A CA 1
ATOM 745 C C . PHE A 1 98 ? -7.331 -4.493 0.589 1.00 89.56 98 PHE A C 1
ATOM 747 O O . PHE A 1 98 ? -8.528 -4.232 0.550 1.00 89.56 98 PHE A O 1
ATOM 754 N N . GLN A 1 99 ? -6.885 -5.668 1.032 1.00 86.94 99 GLN A N 1
ATOM 755 C CA . GLN A 1 99 ? -7.771 -6.805 1.286 1.00 86.94 99 GLN A CA 1
ATOM 756 C C . GLN A 1 99 ? -7.618 -7.372 2.694 1.00 86.94 99 GLN A C 1
ATOM 758 O O . GLN A 1 99 ? -6.518 -7.444 3.251 1.00 86.94 99 GLN A O 1
ATOM 763 N N . GLN A 1 100 ? -8.735 -7.866 3.230 1.00 83.94 100 GLN A N 1
ATOM 764 C CA . GLN A 1 100 ? -8.779 -8.727 4.405 1.00 83.94 100 GLN A CA 1
ATOM 765 C C . GLN A 1 100 ? -9.254 -10.128 3.997 1.00 83.94 100 GLN A C 1
ATOM 767 O O . GLN A 1 100 ? -10.263 -10.275 3.322 1.00 83.94 100 GLN A O 1
ATOM 772 N N . ARG A 1 101 ? -8.541 -11.171 4.435 1.00 71.94 101 ARG A N 1
ATOM 773 C CA . ARG A 1 101 ? -8.868 -12.579 4.158 1.00 71.94 101 ARG A CA 1
ATOM 774 C C . ARG A 1 101 ? -9.866 -13.201 5.137 1.00 71.94 101 ARG A C 1
ATOM 776 O O . ARG A 1 101 ? -10.479 -14.200 4.792 1.00 71.94 101 ARG A O 1
ATOM 783 N N . LYS A 1 102 ? -9.977 -12.688 6.370 1.00 67.88 102 LYS A N 1
ATOM 784 C CA . LYS A 1 102 ? -10.658 -13.413 7.465 1.00 67.88 102 LYS A CA 1
ATOM 785 C C . LYS A 1 102 ? -12.091 -12.974 7.778 1.00 67.88 102 LYS A C 1
ATOM 787 O O . LYS A 1 102 ? -12.836 -13.773 8.330 1.00 67.88 102 LYS A O 1
ATOM 792 N N . ARG A 1 103 ? -12.464 -11.718 7.522 1.00 67.75 103 ARG A N 1
ATOM 793 C CA . ARG A 1 103 ? -13.774 -11.153 7.897 1.00 67.75 103 ARG A CA 1
ATOM 794 C C . ARG A 1 103 ? -14.187 -10.079 6.898 1.00 67.75 103 ARG A C 1
ATOM 796 O O . ARG A 1 103 ? -13.323 -9.335 6.437 1.00 67.75 103 ARG A O 1
ATOM 803 N N . ALA A 1 104 ? -15.486 -9.983 6.620 1.00 69.75 104 ALA A N 1
ATOM 804 C CA . ALA A 1 104 ? -16.057 -8.825 5.945 1.00 69.75 104 ALA A CA 1
ATOM 805 C C . ALA A 1 104 ? -15.963 -7.628 6.901 1.00 69.75 104 ALA A C 1
ATOM 807 O O . ALA A 1 104 ? -16.622 -7.598 7.936 1.00 69.75 104 ALA A O 1
ATOM 808 N N . VAL A 1 105 ? -15.073 -6.691 6.588 1.00 81.56 105 VAL A N 1
ATOM 809 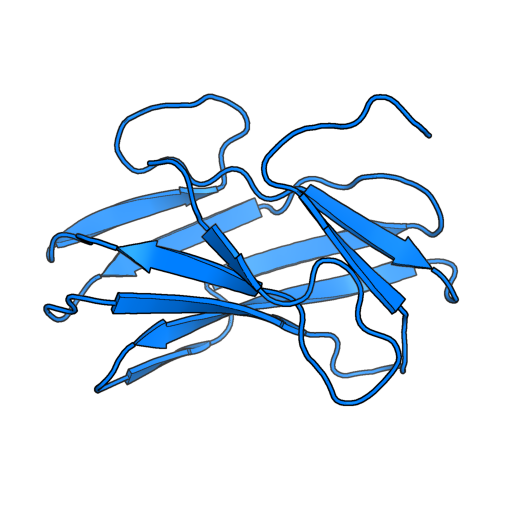C CA . VAL A 1 105 ? -14.911 -5.420 7.299 1.00 81.56 105 VAL A CA 1
ATOM 810 C C . VAL A 1 105 ? -14.986 -4.310 6.271 1.00 81.56 105 VAL A C 1
ATOM 812 O O . VAL A 1 105 ? -14.531 -4.492 5.140 1.00 81.56 105 VAL A O 1
ATOM 815 N N . THR A 1 106 ? -15.540 -3.171 6.660 1.00 86.25 106 THR A N 1
ATOM 816 C CA . THR A 1 106 ? -15.494 -1.982 5.814 1.00 86.25 106 THR A CA 1
ATOM 817 C C . THR A 1 106 ? -14.093 -1.407 5.907 1.00 86.25 106 THR A C 1
ATOM 819 O O . THR A 1 106 ? -13.604 -1.149 7.010 1.00 86.25 106 THR A O 1
ATOM 822 N N . ILE A 1 107 ? -13.429 -1.253 4.765 1.00 87.69 107 ILE A N 1
ATOM 823 C CA . ILE A 1 107 ? -12.083 -0.685 4.680 1.00 87.69 107 ILE A CA 1
ATOM 824 C C . ILE A 1 107 ? -12.206 0.698 4.044 1.00 87.69 107 ILE A C 1
ATOM 826 O O . ILE A 1 107 ? -12.773 0.837 2.961 1.00 87.69 107 ILE A O 1
ATOM 830 N N . HIS A 1 108 ? -11.651 1.692 4.726 1.00 87.69 108 HIS A N 1
ATOM 831 C CA . HIS A 1 108 ? -11.477 3.052 4.239 1.00 87.69 108 HIS A CA 1
ATOM 832 C C . HIS A 1 108 ? -9.995 3.296 3.991 1.00 87.69 108 HIS A C 1
ATOM 834 O O . HIS A 1 108 ? -9.146 2.875 4.789 1.00 87.69 108 HIS A O 1
ATOM 840 N N . VAL A 1 109 ? -9.692 3.972 2.888 1.00 88.25 109 VAL A N 1
ATOM 841 C CA . VAL A 1 109 ? -8.319 4.261 2.472 1.00 88.25 109 VAL A CA 1
ATOM 842 C C . VAL A 1 109 ? -8.172 5.739 2.164 1.00 88.25 109 VAL A C 1
ATOM 844 O O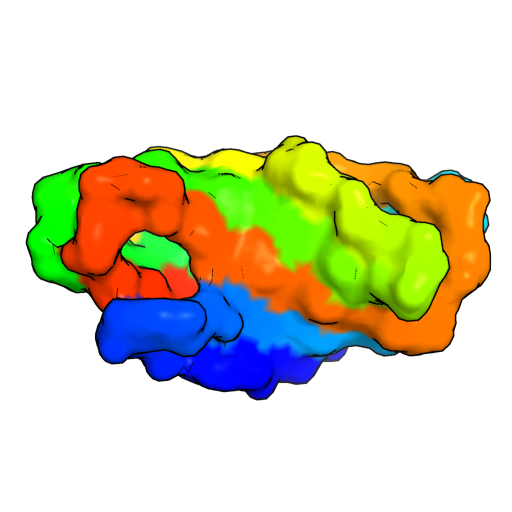 . VAL A 1 109 ? -9.050 6.327 1.544 1.00 88.25 109 VAL A O 1
ATOM 847 N N . SER A 1 110 ? -7.061 6.330 2.590 1.00 85.88 110 SER A N 1
ATOM 848 C CA . SER A 1 110 ? -6.745 7.727 2.298 1.00 85.88 110 SER A CA 1
ATOM 849 C C . SER A 1 110 ? -5.257 7.898 2.009 1.00 85.88 110 SER A C 1
ATOM 851 O O . SER A 1 110 ? -4.413 7.181 2.562 1.00 85.88 110 SER A O 1
ATOM 853 N N . ASP A 1 111 ? -4.924 8.829 1.117 1.00 81.00 111 ASP A N 1
ATOM 854 C CA . ASP A 1 111 ? -3.548 9.248 0.840 1.00 81.00 111 ASP A CA 1
ATOM 855 C C . ASP A 1 111 ? -3.065 10.342 1.814 1.00 81.00 111 ASP A C 1
ATOM 857 O O . ASP A 1 111 ? -1.873 10.668 1.826 1.00 81.00 111 ASP A O 1
ATOM 861 N N . GLN A 1 112 ? -3.949 10.850 2.683 1.00 70.00 112 GLN A N 1
ATOM 862 C CA . GLN A 1 112 ? -3.656 11.821 3.740 1.00 70.00 112 GLN A CA 1
ATOM 863 C C . GLN A 1 112 ? -4.085 11.307 5.121 1.00 70.00 112 GLN A C 1
ATOM 865 O O . GLN A 1 112 ? -4.978 10.474 5.254 1.00 70.00 112 GLN A O 1
ATOM 870 N N . GLN A 1 113 ? -3.423 11.788 6.178 1.00 61.44 113 GLN A N 1
ATOM 871 C CA . GLN A 1 113 ? -3.875 11.505 7.538 1.00 61.44 113 GLN A CA 1
ATOM 872 C C . GLN A 1 113 ? -5.014 12.462 7.881 1.00 61.44 113 GLN A C 1
ATOM 874 O O . GLN A 1 113 ? -4.766 13.629 8.177 1.00 61.44 113 GLN A O 1
ATOM 879 N N . GLU A 1 114 ? -6.249 11.974 7.896 1.00 57.06 114 GLU A N 1
ATOM 880 C CA . GLU A 1 114 ? -7.330 12.708 8.548 1.00 57.06 114 GLU A CA 1
ATOM 881 C C . GLU A 1 114 ? -7.182 12.547 10.067 1.00 57.06 114 GLU A C 1
ATOM 883 O O . GLU A 1 114 ? -7.137 11.432 10.592 1.00 57.06 114 GLU A O 1
ATOM 888 N N . LEU A 1 115 ? -7.046 13.667 10.782 1.00 51.22 115 LEU A N 1
ATOM 889 C CA . LEU A 1 115 ? -6.848 13.748 12.237 1.00 51.22 115 LEU A CA 1
ATOM 890 C C . LEU A 1 115 ? -8.130 13.407 13.021 1.00 51.22 115 LEU A C 1
ATOM 892 O O . LEU A 1 115 ? -8.577 14.181 13.861 1.00 51.22 115 LEU A O 1
ATOM 896 N N . VAL A 1 116 ? -8.736 12.253 12.750 1.00 51.59 116 VAL A N 1
ATOM 897 C CA . VAL A 1 116 ? -9.930 11.787 13.461 1.00 51.59 116 VAL A CA 1
ATOM 898 C C . VAL A 1 116 ? -9.671 10.380 13.993 1.00 51.59 116 VAL A C 1
ATOM 900 O O . VAL A 1 116 ? -9.749 9.393 13.252 1.00 51.59 116 VAL A O 1
ATOM 903 N N . CYS A 1 117 ? -9.337 10.311 15.281 1.00 49.16 117 CYS A N 1
ATOM 904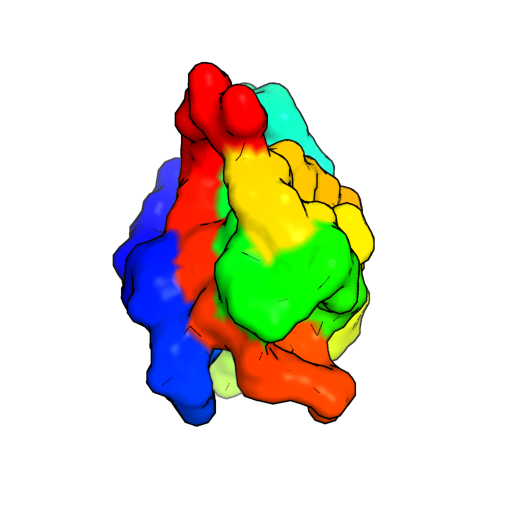 C CA . CYS A 1 117 ? -9.480 9.116 16.108 1.00 49.16 117 CYS A CA 1
ATOM 905 C C . CYS A 1 117 ? -10.639 9.347 17.070 1.00 49.16 117 CYS A C 1
ATOM 907 O O . CYS A 1 117 ? -10.666 10.443 17.673 1.00 49.16 117 CYS A O 1
#

Sequence (117 aa):
MRPAIFGETATGFYTPGFLLKNLTVGNFYCFSRLAYSGAITAWIKIQGANSALIRASLKIENRTYNCIGTVLAKNGCWSFLKGGFVLDSPSNLALLLFQQRKRAVTIHVSDQQELVC

Radius of gyration: 13.49 Å; Cα contacts (8 Å, |Δi|>4): 309; chains: 1; bounding box: 33×27×34 Å

Solvent-accessible surface area (backbone atoms only — not comparable to full-atom values): 6370 Å² total; per-residue (Å²): 100,87,64,48,78,45,52,59,64,22,78,55,99,58,63,23,32,35,41,43,66,74,57,57,57,79,41,68,34,34,43,34,92,61,89,43,93,46,24,39,49,49,30,32,29,30,38,87,44,77,59,47,66,38,32,30,27,39,38,39,91,91,50,68,48,76,64,36,24,48,31,80,22,34,46,65,27,70,28,71,43,43,47,42,50,67,37,89,59,82,37,68,48,34,40,37,36,49,46,59,92,87,60,86,47,33,41,34,60,36,71,58,87,71,96,57,115

Foldseek 3Di:
DDWDWDCQKDQPPDWTWTKDFDDDAQDKAWDDQDDDVNYFWKKKEKADDQWFKKFKWKDFPVDIRGGQWIDTHGHFDIDTIGGIDGHNDDGRMMIITIDTDPDRIMMGMDSHDDPTD

Organism: Gossypium darwinii (NCBI:txid34276)